Protein AF-A0A0F7CKR1-F1 (afdb_monomer_lite)

Organism: NCBI:txid1550241

Secondary structure (DSSP, 8-state):
---HHHHHHHHHHHHHHHHHTEETTEEEEEHHHHHTTT--HHHHHHHHHHHTTTSEEEEETTEEEEE--GGG----

Radius of gyration: 12.2 Å; chains: 1; bounding box: 37×20×31 Å

Foldseek 3Di:
DDDVVLLVVLLVVQVVQQVVQDDPQKGKDFQVVVVVVVDDPVSNVSNQVVCVVQFPWDDDPRMIITGRDPVSPPDD

pLDDT: mean 88.13, std 15.82, range [41.75, 97.94]

Sequence (76 aa):
MTNPFNLEILSRLILDLARRDIYNNVGRVFIKDLLDQGYTREEITAAITKLKSQYKIVVIGELIKVYFSRDSNVRV

Structure (mmCIF, N/CA/C/O backbone):
data_AF-A0A0F7CKR1-F1
#
_entry.id   AF-A0A0F7CKR1-F1
#
loop_
_atom_site.group_PDB
_atom_site.id
_atom_site.type_symbol
_atom_site.label_atom_id
_atom_site.label_alt_id
_atom_site.label_comp_id
_atom_site.label_asym_id
_atom_site.label_entity_id
_atom_site.label_seq_id
_atom_site.pdbx_PDB_ins_code
_atom_site.Cartn_x
_atom_site.Cartn_y
_atom_site.Cartn_z
_atom_site.occupancy
_atom_site.B_iso_or_equiv
_atom_site.auth_seq_id
_atom_site.auth_com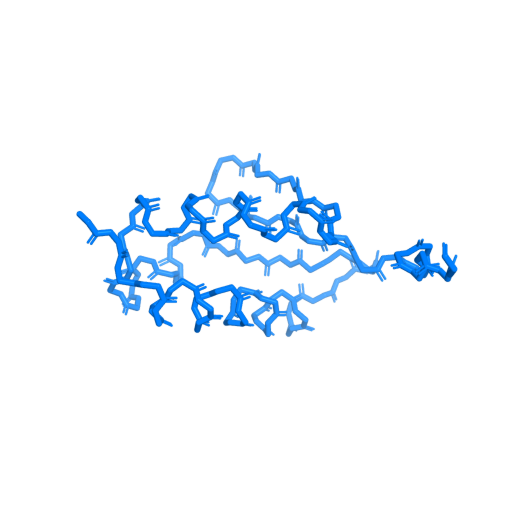p_id
_atom_site.auth_asym_id
_atom_site.auth_atom_id
_atom_site.pdbx_PDB_model_num
ATOM 1 N N . MET A 1 1 ? -9.108 3.411 18.273 1.00 51.94 1 MET A N 1
ATOM 2 C CA . MET A 1 1 ? -8.123 2.399 18.711 1.00 51.94 1 MET A CA 1
ATOM 3 C C . MET A 1 1 ? -7.989 1.385 17.593 1.00 51.94 1 MET A C 1
ATOM 5 O O . MET A 1 1 ? -8.950 0.680 17.327 1.00 51.94 1 MET A O 1
ATOM 9 N N . THR A 1 2 ? -6.862 1.365 16.888 1.00 57.12 2 THR A N 1
ATOM 10 C CA . THR A 1 2 ? -6.629 0.409 15.798 1.00 57.12 2 THR A CA 1
ATOM 11 C C . THR A 1 2 ? -6.249 -0.939 16.402 1.00 57.12 2 THR A C 1
ATOM 13 O O . THR A 1 2 ? -5.311 -1.004 17.196 1.00 57.12 2 THR A O 1
ATOM 16 N N . ASN A 1 3 ? -6.985 -2.005 16.081 1.00 67.06 3 ASN A N 1
ATOM 17 C CA . ASN A 1 3 ? -6.681 -3.343 16.586 1.00 67.06 3 ASN A CA 1
ATOM 18 C C . ASN A 1 3 ? -5.321 -3.806 16.008 1.00 67.06 3 ASN A C 1
ATOM 20 O O . ASN A 1 3 ? -5.186 -3.855 14.783 1.00 67.06 3 ASN A O 1
ATOM 24 N N . PRO A 1 4 ? -4.311 -4.144 16.833 1.00 63.75 4 PRO A N 1
ATOM 25 C CA . PRO A 1 4 ? -2.980 -4.526 16.349 1.00 63.75 4 PRO A CA 1
ATOM 26 C C . PRO A 1 4 ? -2.996 -5.747 15.416 1.00 63.75 4 PRO A C 1
ATOM 28 O O . PRO A 1 4 ? -2.146 -5.848 14.534 1.00 63.75 4 PRO A O 1
ATOM 31 N N . PHE A 1 5 ? -3.989 -6.634 15.546 1.00 65.81 5 PHE A N 1
ATOM 32 C CA . PHE A 1 5 ? -4.174 -7.769 14.640 1.00 65.81 5 PHE A CA 1
ATOM 33 C C . PHE A 1 5 ? -4.560 -7.326 13.217 1.00 65.81 5 PHE A C 1
ATOM 35 O O . PHE A 1 5 ? -4.009 -7.829 12.237 1.00 65.81 5 PHE A O 1
ATOM 42 N N . ASN A 1 6 ? -5.431 -6.318 13.095 1.00 82.25 6 ASN A N 1
ATOM 43 C CA . ASN A 1 6 ? -5.836 -5.765 11.798 1.00 82.25 6 ASN A CA 1
ATOM 44 C C . ASN A 1 6 ? -4.659 -5.097 11.081 1.00 82.25 6 ASN A C 1
ATOM 46 O O . ASN A 1 6 ? -4.558 -5.170 9.858 1.00 82.25 6 ASN A O 1
ATOM 50 N N . LEU A 1 7 ? -3.747 -4.480 11.838 1.00 90.19 7 LEU A N 1
ATOM 51 C CA . LEU A 1 7 ? -2.600 -3.769 11.282 1.00 90.19 7 LEU A CA 1
ATOM 52 C C . LEU A 1 7 ? -1.609 -4.707 10.576 1.00 90.19 7 LEU A C 1
ATOM 54 O O . LEU A 1 7 ? -1.130 -4.380 9.489 1.00 90.19 7 LEU A O 1
ATOM 58 N N . GLU A 1 8 ? -1.297 -5.861 11.170 1.00 92.06 8 GLU A N 1
ATOM 59 C CA . GLU A 1 8 ? -0.406 -6.855 10.550 1.00 92.06 8 GLU A CA 1
ATOM 60 C C . GLU A 1 8 ? -1.026 -7.461 9.292 1.00 92.06 8 GLU A C 1
ATOM 62 O O . GLU A 1 8 ? -0.364 -7.569 8.256 1.00 92.06 8 GLU A O 1
ATOM 67 N N . ILE A 1 9 ? -2.316 -7.801 9.360 1.00 94.00 9 ILE A N 1
ATOM 68 C CA . ILE A 1 9 ? -3.055 -8.359 8.225 1.00 94.00 9 ILE A CA 1
ATOM 69 C C . ILE A 1 9 ? -3.073 -7.367 7.066 1.00 94.00 9 ILE A C 1
ATOM 71 O O . ILE A 1 9 ? -2.708 -7.733 5.950 1.00 94.00 9 ILE A O 1
ATOM 75 N N . LEU A 1 10 ? -3.428 -6.107 7.329 1.00 96.12 10 LEU A N 1
ATOM 76 C CA . LEU A 1 10 ? -3.478 -5.073 6.300 1.00 96.12 10 LEU A CA 1
ATOM 77 C C . LEU A 1 10 ? -2.092 -4.791 5.710 1.00 96.12 10 LEU A C 1
ATOM 79 O O . LEU A 1 10 ? -1.949 -4.645 4.499 1.00 96.12 10 LEU A O 1
ATOM 83 N N . SER A 1 11 ? -1.050 -4.774 6.542 1.00 96.25 11 SER A N 1
ATOM 84 C CA . SER A 1 11 ? 0.327 -4.593 6.072 1.00 96.25 11 SER A CA 1
ATOM 85 C C . SER A 1 11 ? 0.744 -5.712 5.116 1.00 96.25 11 SER A C 1
ATOM 87 O O . SER A 1 11 ? 1.300 -5.449 4.050 1.00 96.25 11 SER A O 1
ATOM 89 N N . ARG A 1 12 ? 0.432 -6.967 5.460 1.00 96.12 12 ARG A N 1
ATOM 90 C CA . ARG A 1 12 ? 0.704 -8.122 4.599 1.00 96.12 12 ARG A CA 1
ATOM 91 C C . ARG A 1 12 ? -0.114 -8.075 3.311 1.00 96.12 12 ARG A C 1
ATOM 93 O O . ARG A 1 12 ? 0.446 -8.290 2.241 1.00 96.12 12 ARG A O 1
ATOM 100 N N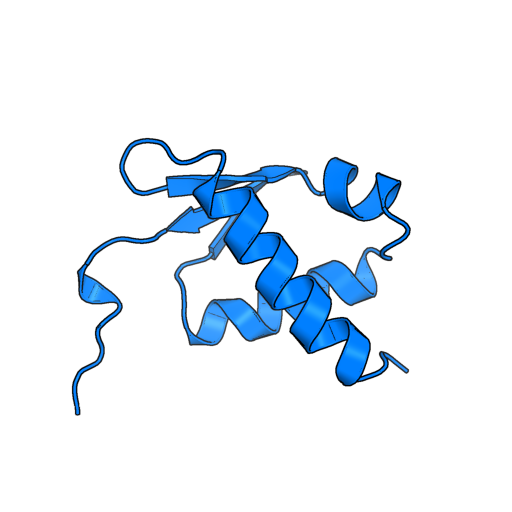 . LEU A 1 13 ? -1.395 -7.725 3.406 1.00 96.25 13 LEU A N 1
ATOM 101 C CA . LEU A 1 13 ? -2.276 -7.568 2.254 1.00 96.25 13 LEU A CA 1
ATOM 102 C C . LEU A 1 13 ? -1.737 -6.521 1.270 1.00 96.25 13 LEU A C 1
ATOM 104 O O . LEU A 1 13 ? -1.667 -6.797 0.076 1.00 96.25 13 LEU A O 1
ATOM 108 N N . ILE A 1 14 ? -1.299 -5.354 1.755 1.00 97.06 14 ILE A N 1
ATOM 109 C CA . ILE A 1 14 ? -0.687 -4.313 0.914 1.00 97.06 14 ILE A CA 1
ATOM 110 C C . ILE A 1 14 ? 0.530 -4.869 0.168 1.00 97.06 14 ILE A C 1
ATOM 112 O O . ILE A 1 14 ? 0.669 -4.639 -1.030 1.00 97.06 14 ILE A O 1
ATOM 116 N N . LEU A 1 15 ? 1.408 -5.617 0.843 1.00 97.06 15 LEU A N 1
ATOM 117 C CA . LEU A 1 15 ? 2.575 -6.219 0.193 1.00 97.06 15 LEU A CA 1
ATOM 118 C C . LEU A 1 15 ? 2.182 -7.274 -0.849 1.00 97.06 15 LEU A C 1
ATOM 120 O O . LEU A 1 15 ? 2.787 -7.317 -1.919 1.00 97.06 15 LEU A O 1
ATOM 124 N N . ASP A 1 16 ? 1.181 -8.104 -0.560 1.00 96.69 16 ASP A N 1
ATOM 125 C CA . ASP A 1 16 ? 0.708 -9.142 -1.477 1.00 96.69 16 ASP A CA 1
ATOM 126 C C . ASP A 1 16 ? 0.046 -8.533 -2.722 1.00 96.69 16 ASP A C 1
ATOM 128 O O . ASP A 1 16 ? 0.344 -8.956 -3.840 1.00 96.69 16 ASP A O 1
ATOM 132 N N . LEU A 1 17 ? -0.782 -7.495 -2.558 1.00 96.50 17 LEU A N 1
ATOM 133 C CA . LEU A 1 17 ? -1.352 -6.733 -3.675 1.00 96.50 17 LEU A CA 1
ATOM 134 C C . LEU A 1 17 ? -0.251 -6.043 -4.492 1.00 96.50 17 LEU A C 1
ATOM 136 O O . LEU A 1 17 ? -0.218 -6.180 -5.713 1.00 96.50 17 LEU A O 1
ATOM 140 N N . ALA A 1 18 ? 0.711 -5.398 -3.827 1.00 96.81 18 ALA A N 1
ATOM 141 C CA . ALA A 1 18 ? 1.828 -4.732 -4.493 1.00 96.81 18 ALA A CA 1
ATOM 142 C C . ALA A 1 18 ? 2.696 -5.709 -5.301 1.00 96.81 18 ALA A C 1
ATOM 144 O O . ALA A 1 18 ? 3.203 -5.354 -6.361 1.00 96.81 18 ALA A O 1
ATOM 145 N N . ARG A 1 19 ? 2.893 -6.940 -4.813 1.00 95.38 19 ARG A N 1
ATOM 146 C CA . ARG A 1 19 ? 3.639 -7.986 -5.532 1.00 95.38 19 ARG A CA 1
ATOM 147 C C . ARG A 1 19 ? 2.888 -8.521 -6.746 1.00 95.38 19 ARG A C 1
ATOM 149 O O . ARG A 1 19 ? 3.538 -8.941 -7.698 1.00 95.38 19 ARG A O 1
ATOM 156 N N . ARG A 1 20 ? 1.551 -8.529 -6.709 1.00 94.88 20 ARG A N 1
ATOM 157 C CA . ARG A 1 20 ? 0.715 -8.941 -7.847 1.00 94.88 20 ARG A CA 1
ATOM 158 C C . ARG A 1 20 ? 0.787 -7.929 -8.989 1.00 94.88 20 ARG A C 1
ATOM 160 O O . ARG A 1 20 ? 0.897 -8.347 -10.135 1.00 94.88 20 ARG A O 1
ATOM 167 N N . ASP A 1 21 ? 0.777 -6.634 -8.676 1.00 93.38 21 ASP A 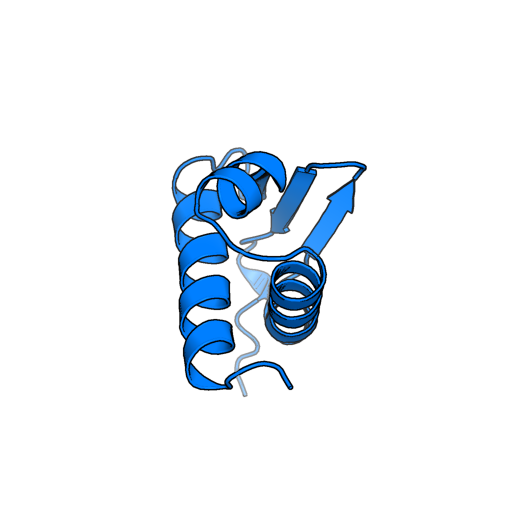N 1
ATOM 168 C CA . ASP A 1 21 ? 0.917 -5.548 -9.658 1.00 93.38 21 ASP A CA 1
ATOM 169 C C . ASP A 1 21 ? 2.317 -4.910 -9.600 1.00 93.38 21 ASP A C 1
ATOM 171 O O . ASP A 1 21 ? 2.499 -3.746 -9.225 1.00 93.38 21 ASP A O 1
ATOM 175 N N . ILE A 1 22 ? 3.339 -5.714 -9.917 1.00 94.81 22 ILE A N 1
ATOM 176 C CA . ILE A 1 22 ? 4.742 -5.291 -9.907 1.00 94.81 22 ILE A CA 1
ATOM 177 C C . ILE A 1 22 ? 5.260 -5.003 -11.319 1.00 94.81 22 ILE A C 1
ATOM 179 O O . ILE A 1 22 ? 5.160 -5.821 -12.229 1.00 94.81 22 ILE A O 1
ATOM 183 N N . TYR A 1 23 ? 5.900 -3.845 -11.486 1.00 91.44 23 TYR A N 1
ATOM 184 C CA . TYR A 1 23 ? 6.610 -3.479 -12.711 1.00 91.44 23 TYR A CA 1
ATOM 185 C C . TYR A 1 23 ? 7.927 -2.783 -12.365 1.00 91.44 23 TYR A C 1
ATOM 187 O O . TYR A 1 23 ? 7.941 -1.833 -11.581 1.00 91.44 23 TYR A O 1
ATOM 195 N N . ASN A 1 24 ? 9.047 -3.247 -12.931 1.00 91.75 24 ASN A N 1
ATOM 196 C CA . ASN A 1 24 ? 10.395 -2.734 -12.639 1.00 91.75 24 ASN A CA 1
ATOM 197 C C . ASN A 1 24 ? 10.714 -2.652 -11.130 1.00 91.75 24 ASN A C 1
ATOM 199 O O . ASN A 1 24 ? 11.221 -1.642 -10.647 1.00 91.75 24 ASN A O 1
ATOM 203 N N . ASN A 1 25 ? 10.403 -3.713 -10.375 1.00 92.94 25 ASN A N 1
ATOM 204 C CA . ASN A 1 25 ? 10.557 -3.791 -8.910 1.00 92.94 25 ASN A CA 1
ATOM 205 C C . ASN A 1 25 ? 9.736 -2.764 -8.111 1.00 92.94 25 ASN A C 1
ATOM 207 O O . ASN A 1 25 ? 9.985 -2.568 -6.921 1.00 92.94 25 ASN A O 1
ATOM 211 N N . VAL A 1 26 ? 8.758 -2.112 -8.739 1.00 95.81 26 VAL A N 1
ATOM 212 C CA . VAL A 1 26 ? 7.825 -1.206 -8.071 1.00 95.81 26 VAL A CA 1
ATOM 213 C C . VAL A 1 26 ? 6.444 -1.838 -8.100 1.00 95.81 26 VAL A C 1
ATOM 215 O O . VAL A 1 26 ? 5.823 -1.935 -9.157 1.00 95.81 26 VAL A O 1
ATOM 218 N N . GLY A 1 27 ? 5.989 -2.272 -6.930 1.00 97.19 27 GLY A N 1
ATOM 219 C CA . GLY A 1 27 ? 4.630 -2.729 -6.701 1.00 97.19 27 GLY A CA 1
ATOM 220 C C . GLY A 1 27 ? 3.672 -1.565 -6.505 1.00 97.19 27 GLY A C 1
ATOM 221 O O . GLY A 1 27 ? 4.059 -0.508 -5.993 1.00 97.19 27 GLY A O 1
ATOM 222 N N . ARG A 1 28 ? 2.426 -1.752 -6.923 1.00 97.25 28 ARG A N 1
ATOM 223 C CA . ARG A 1 28 ? 1.383 -0.725 -6.910 1.00 97.25 28 ARG A CA 1
ATOM 224 C C . ARG A 1 28 ? 0.137 -1.248 -6.212 1.00 97.25 28 ARG A C 1
ATOM 226 O O . ARG A 1 28 ? -0.241 -2.397 -6.390 1.00 97.25 28 ARG A O 1
ATOM 233 N N . VAL A 1 29 ? -0.479 -0.400 -5.396 1.00 97.94 29 VAL A N 1
ATOM 234 C CA . VAL A 1 29 ? -1.746 -0.696 -4.715 1.00 97.94 29 VAL A CA 1
ATOM 235 C C . VAL A 1 29 ? -2.594 0.559 -4.728 1.00 97.94 29 VAL A C 1
ATOM 237 O O . VAL A 1 29 ? -2.121 1.616 -4.303 1.00 97.94 29 VAL A O 1
ATOM 240 N N . PHE A 1 30 ? -3.836 0.468 -5.190 1.00 97.25 30 PHE A N 1
ATOM 241 C CA . PHE A 1 30 ? -4.764 1.583 -5.069 1.00 97.25 30 PHE A CA 1
ATOM 242 C C . PHE A 1 30 ? -5.383 1.583 -3.673 1.00 97.25 30 PHE A C 1
ATOM 244 O O . PHE A 1 30 ? -5.839 0.558 -3.174 1.00 97.25 30 PHE A O 1
ATOM 251 N N . ILE A 1 31 ? -5.427 2.754 -3.040 1.00 96.75 31 ILE A N 1
ATOM 252 C CA . ILE A 1 31 ? -6.091 2.944 -1.745 1.00 96.75 31 ILE A CA 1
ATOM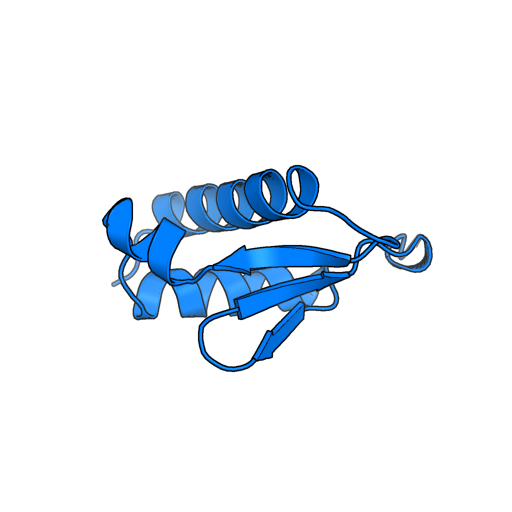 253 C C . ILE A 1 31 ? -7.564 2.543 -1.853 1.00 96.75 31 ILE A C 1
ATOM 255 O O . ILE A 1 31 ? -8.087 1.913 -0.939 1.00 96.75 31 ILE A O 1
ATOM 259 N N . LYS A 1 32 ? -8.204 2.826 -2.995 1.00 96.06 32 LYS A N 1
ATOM 260 C CA . LYS A 1 32 ? -9.582 2.413 -3.274 1.00 96.06 32 LYS A CA 1
ATOM 261 C C . LYS A 1 32 ? -9.793 0.903 -3.104 1.00 96.06 32 LYS A C 1
ATOM 263 O O . LYS A 1 32 ? -10.768 0.524 -2.474 1.00 96.06 32 LYS A O 1
ATOM 268 N N . ASP A 1 33 ? -8.860 0.061 -3.551 1.00 95.38 33 ASP A N 1
ATOM 269 C CA . ASP A 1 33 ? -8.987 -1.400 -3.423 1.00 95.38 33 ASP A CA 1
ATOM 270 C C . ASP A 1 33 ? -8.999 -1.856 -1.955 1.00 95.38 33 ASP A C 1
ATOM 272 O O . ASP A 1 33 ? -9.573 -2.893 -1.625 1.00 95.38 33 ASP A O 1
ATOM 276 N N . LEU A 1 34 ? -8.354 -1.094 -1.065 1.00 96.00 34 LEU A N 1
ATOM 277 C CA . LEU A 1 34 ? -8.351 -1.344 0.377 1.00 96.00 34 LEU A CA 1
ATOM 278 C C . LEU A 1 34 ? -9.629 -0.800 1.033 1.00 96.00 34 LEU A C 1
ATOM 280 O O . LEU A 1 34 ? -10.200 -1.457 1.900 1.00 96.00 34 LEU A O 1
ATOM 284 N N . LEU A 1 35 ? -10.104 0.370 0.598 1.00 95.25 35 LEU A N 1
ATOM 285 C CA . LEU A 1 35 ? -11.372 0.943 1.062 1.00 95.25 35 LEU A CA 1
ATOM 286 C C . LEU A 1 35 ? -12.565 0.055 0.678 1.00 95.25 35 LEU A C 1
ATOM 288 O O . LEU A 1 35 ? -13.429 -0.199 1.512 1.00 95.25 35 LEU A O 1
ATOM 292 N N . ASP A 1 36 ? -12.580 -0.472 -0.549 1.00 95.38 36 ASP A N 1
ATOM 293 C CA . ASP A 1 36 ? -13.623 -1.375 -1.055 1.00 95.38 36 ASP A CA 1
ATOM 294 C C . ASP A 1 36 ? -13.632 -2.722 -0.297 1.00 95.38 36 ASP A C 1
ATOM 296 O O . ASP A 1 36 ? -14.655 -3.403 -0.242 1.00 95.38 36 ASP A O 1
ATOM 300 N N . GLN A 1 37 ? -12.516 -3.087 0.348 1.00 92.38 37 GLN A N 1
ATOM 301 C CA . GLN A 1 37 ? -12.411 -4.233 1.263 1.00 92.38 37 GLN A CA 1
ATOM 302 C C . GLN A 1 37 ? -12.836 -3.915 2.707 1.00 92.38 37 GLN A C 1
ATOM 304 O O . GLN A 1 37 ? -12.817 -4.801 3.560 1.00 92.38 37 GLN A O 1
ATOM 309 N N . GLY A 1 38 ? -13.242 -2.674 2.988 1.00 94.31 38 GLY A N 1
ATOM 310 C CA . GLY A 1 38 ? -13.770 -2.246 4.283 1.00 94.31 38 GLY A CA 1
ATOM 311 C C . GLY A 1 38 ? -12.733 -1.678 5.255 1.00 94.31 38 GLY A C 1
ATOM 312 O O . GLY A 1 38 ? -13.087 -1.406 6.401 1.00 94.31 38 GLY A O 1
ATOM 313 N N . TYR A 1 39 ? -11.481 -1.476 4.831 1.00 94.62 39 TYR A N 1
ATOM 314 C CA . TYR A 1 39 ? -10.469 -0.829 5.672 1.00 94.62 39 TYR A CA 1
ATOM 315 C C . TYR A 1 39 ? -10.675 0.683 5.723 1.00 94.62 39 TYR A C 1
ATOM 317 O O . TYR A 1 39 ? -11.033 1.307 4.722 1.00 94.62 39 TYR A O 1
ATOM 325 N N . THR A 1 40 ? -10.393 1.303 6.868 1.00 94.69 40 THR A N 1
ATOM 326 C CA . THR A 1 40 ? -10.467 2.767 6.978 1.00 94.69 40 THR A CA 1
ATOM 327 C C . THR A 1 40 ? -9.177 3.447 6.520 1.00 94.69 40 THR A C 1
ATOM 329 O O . THR A 1 40 ? -8.098 2.846 6.469 1.00 94.69 40 THR A O 1
ATOM 332 N N . ARG A 1 41 ? -9.246 4.751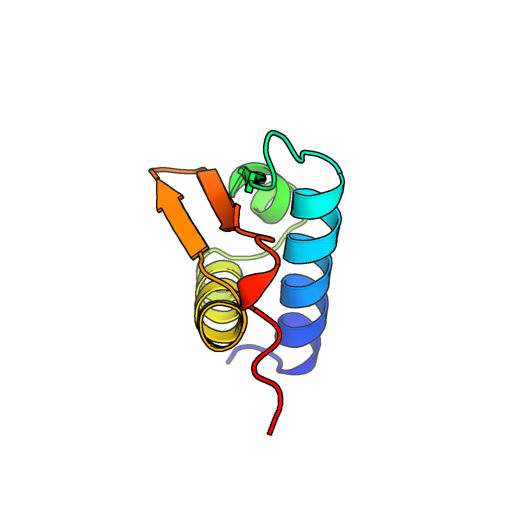 6.217 1.00 94.00 41 ARG A N 1
ATOM 333 C CA . ARG A 1 41 ? -8.049 5.533 5.858 1.00 94.00 41 ARG A CA 1
ATOM 334 C C . ARG A 1 41 ? -7.028 5.579 6.994 1.00 94.00 41 ARG A C 1
ATOM 336 O O . ARG A 1 41 ? -5.825 5.587 6.730 1.00 94.00 41 ARG A O 1
ATOM 343 N N . GLU A 1 42 ? -7.484 5.580 8.242 1.00 94.38 42 GLU A N 1
ATOM 344 C CA . GLU A 1 42 ? -6.630 5.560 9.431 1.00 94.38 42 GLU A CA 1
ATOM 345 C C . GLU A 1 42 ? -5.874 4.231 9.534 1.00 94.38 42 GLU A C 1
ATOM 347 O O . GLU A 1 42 ? -4.664 4.231 9.765 1.00 94.38 42 GLU A O 1
ATOM 352 N N . GLU A 1 43 ? -6.555 3.105 9.298 1.00 95.12 43 GLU A N 1
ATOM 353 C CA . GLU A 1 43 ? -5.941 1.773 9.261 1.00 95.12 43 GLU A CA 1
ATOM 354 C C . GLU A 1 43 ? -4.893 1.665 8.150 1.00 95.12 43 GLU A C 1
ATOM 356 O O . GLU A 1 43 ? -3.761 1.242 8.399 1.00 95.12 43 GLU A O 1
ATOM 361 N N . ILE A 1 44 ? -5.235 2.119 6.941 1.00 95.81 44 ILE A N 1
ATOM 362 C CA . ILE A 1 44 ? -4.328 2.129 5.785 1.00 95.81 44 ILE A CA 1
ATOM 363 C C . ILE A 1 44 ? -3.096 2.991 6.076 1.00 95.81 44 ILE A C 1
ATOM 365 O O . ILE A 1 44 ? -1.963 2.571 5.834 1.00 95.81 44 ILE A O 1
ATOM 369 N N . THR A 1 45 ? -3.290 4.178 6.652 1.00 95.44 45 THR A N 1
ATOM 370 C CA . THR A 1 45 ? -2.190 5.085 7.012 1.00 95.44 45 THR A CA 1
ATOM 371 C C . THR A 1 45 ? -1.274 4.467 8.067 1.00 95.44 45 THR A C 1
ATOM 373 O O . THR A 1 45 ? -0.047 4.556 7.948 1.00 95.44 45 THR A O 1
ATOM 376 N N . ALA A 1 46 ? -1.841 3.796 9.073 1.00 94.81 46 ALA A N 1
ATOM 377 C CA . ALA A 1 46 ? -1.070 3.088 10.088 1.00 94.81 46 ALA A CA 1
ATOM 378 C C . ALA A 1 46 ? -0.248 1.941 9.472 1.00 94.81 46 ALA A C 1
ATOM 380 O O . ALA A 1 46 ? 0.942 1.811 9.770 1.00 94.81 46 ALA A O 1
ATOM 381 N N . ALA A 1 47 ? -0.841 1.159 8.563 1.00 96.25 47 ALA A N 1
ATOM 382 C CA . ALA A 1 47 ? -0.159 0.062 7.873 1.00 96.25 47 ALA A CA 1
ATOM 383 C C . ALA A 1 47 ? 0.991 0.570 6.993 1.00 96.25 47 ALA A C 1
ATOM 385 O O . ALA A 1 47 ? 2.113 0.071 7.082 1.00 96.25 47 ALA A O 1
ATOM 386 N N . ILE A 1 48 ? 0.761 1.628 6.210 1.00 95.94 48 ILE A N 1
ATOM 387 C CA . ILE A 1 48 ? 1.807 2.285 5.412 1.00 95.94 48 ILE A CA 1
ATOM 388 C C . ILE A 1 48 ? 2.942 2.785 6.311 1.00 95.94 48 ILE A C 1
ATOM 390 O O . ILE A 1 48 ? 4.114 2.588 5.992 1.00 95.94 48 ILE A O 1
ATOM 394 N N . THR A 1 49 ? 2.608 3.425 7.434 1.00 95.12 49 THR A N 1
ATOM 395 C CA . THR A 1 49 ? 3.598 3.956 8.385 1.00 95.12 49 THR A CA 1
ATOM 396 C C . THR A 1 49 ? 4.474 2.843 8.948 1.00 95.12 49 THR A C 1
ATOM 398 O O . THR A 1 49 ? 5.694 2.983 8.973 1.00 95.12 49 THR A O 1
ATOM 401 N N . LYS A 1 50 ? 3.878 1.706 9.319 1.00 94.06 50 LYS A N 1
ATOM 402 C CA . LYS A 1 50 ? 4.620 0.516 9.742 1.00 94.06 50 LYS A CA 1
ATOM 403 C C . LYS A 1 50 ? 5.529 0.000 8.626 1.00 94.06 50 LYS A C 1
ATOM 405 O O . LYS A 1 50 ? 6.723 -0.190 8.849 1.00 94.06 50 LYS A O 1
ATOM 410 N N . LEU A 1 51 ? 4.998 -0.204 7.422 1.00 95.06 51 LEU A N 1
ATOM 411 C CA . LEU A 1 51 ? 5.749 -0.778 6.303 1.00 95.06 51 LEU A CA 1
ATOM 412 C C . LEU A 1 51 ? 6.918 0.109 5.839 1.00 95.06 51 LEU A C 1
ATOM 414 O O . LEU A 1 51 ? 7.927 -0.423 5.378 1.00 95.06 51 LEU A O 1
ATOM 418 N N . LYS A 1 52 ? 6.836 1.436 6.014 1.00 94.88 52 LYS A N 1
ATOM 419 C CA . LYS A 1 52 ? 7.939 2.374 5.727 1.00 94.88 52 LYS A CA 1
ATOM 420 C C . LYS A 1 52 ? 9.226 2.078 6.507 1.00 94.88 52 LYS A C 1
ATOM 422 O O . LYS A 1 52 ? 10.291 2.496 6.068 1.00 94.88 52 LYS A O 1
ATOM 427 N N . SER A 1 53 ? 9.143 1.364 7.633 1.00 91.94 53 SER A N 1
ATOM 428 C CA . SER A 1 53 ? 10.328 0.921 8.385 1.00 91.94 53 SER A CA 1
ATOM 429 C C . SER A 1 53 ? 11.136 -0.178 7.678 1.00 91.94 53 SER A C 1
ATOM 431 O O . SER A 1 53 ? 12.310 -0.352 7.979 1.00 91.94 53 SER A O 1
ATOM 433 N N . GLN A 1 54 ? 10.522 -0.911 6.743 1.00 91.31 54 GLN A N 1
ATOM 434 C CA . GLN A 1 54 ? 11.112 -2.087 6.085 1.00 91.31 54 GLN A CA 1
ATOM 435 C C . GLN A 1 54 ? 11.253 -1.904 4.572 1.00 91.31 54 GLN A C 1
ATOM 437 O O . GLN A 1 54 ? 12.133 -2.486 3.944 1.00 91.31 54 GLN A O 1
ATOM 442 N N . TYR A 1 55 ? 10.378 -1.095 3.978 1.00 94.25 55 TYR A N 1
ATOM 443 C CA . TYR A 1 55 ? 10.304 -0.878 2.543 1.00 94.25 55 TYR A CA 1
ATOM 444 C C . TYR A 1 55 ? 10.313 0.611 2.239 1.00 94.25 55 TYR A C 1
ATOM 446 O O . TYR A 1 55 ? 9.730 1.426 2.955 1.00 94.25 55 TYR A O 1
ATOM 454 N N . LYS A 1 56 ? 10.885 0.973 1.091 1.00 95.12 56 LYS A N 1
ATOM 455 C CA . LYS A 1 56 ? 10.661 2.304 0.533 1.00 95.12 56 LYS A CA 1
ATOM 456 C C . LYS A 1 56 ? 9.233 2.363 -0.010 1.00 95.12 56 LYS A C 1
ATOM 458 O O . LYS A 1 56 ? 8.893 1.634 -0.942 1.00 95.12 56 LYS A O 1
ATOM 463 N N . ILE A 1 57 ? 8.412 3.242 0.566 1.00 96.44 57 ILE A N 1
ATOM 464 C CA . ILE A 1 57 ? 7.009 3.441 0.177 1.00 96.44 57 ILE A CA 1
ATOM 465 C C . ILE A 1 57 ? 6.756 4.902 -0.153 1.00 96.44 57 ILE A C 1
ATOM 467 O O . ILE A 1 57 ? 7.116 5.796 0.615 1.00 96.44 57 ILE A O 1
ATOM 471 N N . VAL A 1 58 ? 6.092 5.137 -1.281 1.00 96.44 58 VAL A N 1
ATOM 472 C CA . VAL A 1 58 ? 5.673 6.467 -1.735 1.00 96.44 58 VAL A CA 1
ATOM 473 C C . VAL A 1 58 ? 4.176 6.435 -2.002 1.00 96.44 58 VAL A C 1
ATOM 475 O O . VAL A 1 58 ? 3.696 5.529 -2.672 1.00 96.44 58 VAL A O 1
ATOM 478 N N . VAL A 1 59 ? 3.445 7.426 -1.503 1.00 96.44 59 VAL A N 1
ATOM 479 C CA . VAL A 1 59 ? 2.011 7.587 -1.775 1.00 96.44 59 VAL A CA 1
ATOM 480 C C . VAL A 1 59 ? 1.835 8.781 -2.705 1.00 96.44 59 VAL A C 1
ATOM 482 O O . VAL A 1 59 ? 2.383 9.848 -2.436 1.00 96.44 59 VAL A O 1
ATOM 485 N N . ILE A 1 60 ? 1.119 8.596 -3.813 1.00 94.88 60 ILE A N 1
ATOM 486 C CA . ILE A 1 60 ? 0.828 9.636 -4.806 1.00 94.88 60 ILE A CA 1
ATOM 487 C C . ILE A 1 60 ? -0.678 9.623 -5.057 1.00 94.88 60 ILE A C 1
ATOM 489 O O . ILE A 1 60 ? -1.185 8.719 -5.720 1.00 94.88 60 ILE A O 1
ATOM 493 N N . GLY A 1 61 ? -1.392 10.612 -4.516 1.00 94.12 61 GLY A N 1
ATOM 494 C CA . GLY A 1 61 ? -2.855 10.613 -4.529 1.00 94.12 61 GLY A CA 1
ATOM 495 C C . GLY A 1 61 ? -3.405 9.338 -3.883 1.00 94.12 61 GLY A C 1
ATOM 496 O O . GLY A 1 61 ? -3.079 9.033 -2.740 1.00 94.12 61 GLY A O 1
ATOM 497 N N . GLU A 1 62 ? -4.180 8.570 -4.647 1.00 95.06 62 GLU A N 1
ATOM 498 C CA . GLU A 1 62 ? -4.794 7.305 -4.217 1.00 95.06 62 GLU A CA 1
ATOM 499 C C . GLU A 1 62 ? -3.948 6.063 -4.561 1.00 95.06 62 GLU A C 1
ATOM 501 O O . GLU A 1 62 ? -4.443 4.940 -4.502 1.00 95.06 62 GLU A O 1
ATOM 506 N N . LEU A 1 63 ? -2.677 6.237 -4.940 1.00 96.88 63 LEU A N 1
ATOM 507 C CA . LEU A 1 63 ? -1.773 5.146 -5.306 1.00 96.88 63 LEU A CA 1
ATOM 508 C C . LEU A 1 63 ? -0.635 4.999 -4.291 1.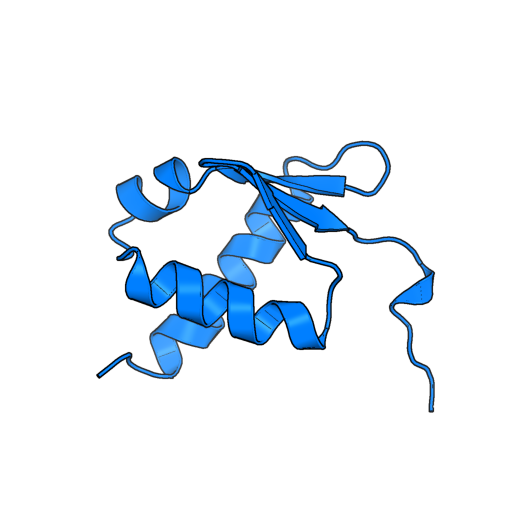00 96.88 63 LEU A C 1
ATOM 510 O O . LEU A 1 63 ? 0.141 5.929 -4.065 1.00 96.88 63 LEU A O 1
ATOM 514 N N . ILE A 1 64 ? -0.475 3.796 -3.753 1.00 97.75 64 ILE A N 1
ATOM 515 C CA . ILE A 1 64 ? 0.658 3.383 -2.927 1.00 97.75 64 ILE A CA 1
ATOM 516 C C . ILE A 1 64 ? 1.670 2.673 -3.830 1.00 97.75 64 ILE A C 1
ATOM 518 O O . ILE A 1 64 ? 1.342 1.712 -4.523 1.00 97.75 64 ILE A O 1
ATOM 522 N N . LYS A 1 65 ? 2.919 3.135 -3.812 1.00 97.69 65 LYS A N 1
ATOM 523 C CA . LYS A 1 65 ? 4.058 2.500 -4.482 1.00 97.69 65 LYS A CA 1
ATOM 524 C C . LYS A 1 65 ? 4.966 1.852 -3.451 1.00 97.69 65 LYS A C 1
ATOM 526 O O . LYS A 1 65 ? 5.443 2.538 -2.548 1.00 97.69 65 LYS A O 1
ATOM 531 N N . VAL A 1 66 ? 5.256 0.569 -3.631 1.00 97.38 66 VAL A N 1
ATOM 532 C CA . VAL A 1 66 ? 6.175 -0.213 -2.795 1.00 97.38 66 VAL A CA 1
ATOM 533 C C . VAL A 1 66 ? 7.384 -0.602 -3.637 1.00 97.38 66 VAL A C 1
ATOM 535 O O . VAL A 1 66 ? 7.243 -1.239 -4.676 1.00 97.38 66 VAL A O 1
ATOM 538 N N . TYR A 1 67 ? 8.581 -0.206 -3.220 1.00 95.50 67 TYR A N 1
ATOM 539 C CA . TYR A 1 67 ? 9.811 -0.504 -3.950 1.00 95.50 67 TYR A CA 1
ATOM 540 C C . TYR A 1 67 ? 10.461 -1.759 -3.356 1.00 95.50 67 TYR A C 1
ATOM 542 O O . TYR A 1 67 ? 10.876 -1.752 -2.201 1.00 95.50 67 TYR A O 1
ATOM 550 N N . PHE A 1 68 ? 10.577 -2.816 -4.162 1.00 91.62 68 PHE A N 1
ATOM 551 C CA . PHE A 1 68 ? 11.131 -4.124 -3.786 1.00 91.62 68 PHE A CA 1
ATOM 552 C C . PHE A 1 68 ? 12.596 -4.320 -4.225 1.00 91.62 68 PHE A C 1
ATOM 554 O O . PHE A 1 68 ? 13.054 -5.454 -4.356 1.00 91.62 68 PHE A O 1
ATOM 561 N N . SER A 1 69 ? 13.335 -3.240 -4.510 1.00 79.81 69 SER A N 1
ATOM 562 C CA . SER A 1 69 ? 14.734 -3.340 -4.959 1.00 79.81 69 SER A CA 1
ATOM 563 C C . SER A 1 69 ? 15.607 -4.122 -3.965 1.00 79.81 69 SER A C 1
ATOM 565 O O . SER A 1 69 ? 15.415 -4.043 -2.753 1.00 79.81 69 SER A O 1
ATOM 567 N N . ARG A 1 70 ? 16.596 -4.856 -4.493 1.00 55.53 70 ARG A N 1
ATOM 568 C CA . ARG A 1 70 ? 17.438 -5.837 -3.779 1.00 55.53 70 ARG A CA 1
ATOM 569 C C . ARG A 1 70 ? 18.275 -5.291 -2.611 1.00 55.53 70 ARG A C 1
ATOM 571 O O . ARG A 1 70 ? 18.796 -6.105 -1.855 1.00 55.53 70 ARG A O 1
ATOM 578 N N . ASP A 1 71 ? 18.364 -3.978 -2.419 1.00 51.75 71 ASP A N 1
ATOM 579 C CA . ASP A 1 71 ? 19.103 -3.374 -1.297 1.00 51.75 71 ASP A CA 1
ATOM 580 C C . ASP A 1 71 ? 18.324 -3.326 0.027 1.00 51.75 71 ASP A C 1
ATOM 582 O O . ASP A 1 71 ? 18.866 -2.921 1.048 1.00 51.75 71 ASP A O 1
ATOM 586 N N . SER A 1 72 ? 17.068 -3.786 0.067 1.00 48.66 72 SER A N 1
ATOM 587 C CA . SER A 1 72 ? 16.323 -3.897 1.333 1.00 48.66 72 SER A CA 1
ATOM 588 C C . SER A 1 72 ? 16.747 -5.092 2.201 1.00 48.66 72 SER A C 1
ATOM 590 O O . SER A 1 72 ? 16.226 -5.260 3.300 1.00 48.66 72 SER A O 1
ATOM 592 N N . ASN A 1 73 ? 17.719 -5.899 1.757 1.00 42.50 73 ASN A N 1
ATOM 593 C CA . ASN A 1 73 ? 18.475 -6.774 2.652 1.00 42.50 73 ASN A CA 1
ATOM 594 C C . ASN A 1 73 ? 19.487 -5.920 3.427 1.00 42.50 73 ASN A C 1
ATOM 596 O O . ASN A 1 73 ? 20.685 -5.938 3.143 1.00 42.50 73 ASN A O 1
ATOM 600 N N . VAL A 1 74 ? 19.004 -5.203 4.443 1.00 46.03 74 VAL A N 1
ATOM 601 C CA . VAL A 1 74 ? 19.859 -4.845 5.576 1.00 46.03 74 VAL A CA 1
ATOM 602 C C . VAL A 1 74 ? 20.221 -6.168 6.250 1.00 46.03 74 VAL A C 1
ATOM 604 O O . VAL A 1 74 ? 19.482 -6.714 7.066 1.00 46.03 74 VAL A O 1
ATOM 607 N N . ARG A 1 75 ? 21.321 -6.756 5.777 1.00 44.59 75 ARG A N 1
ATOM 608 C CA . ARG A 1 75 ? 22.097 -7.726 6.534 1.00 44.59 75 ARG A CA 1
ATOM 609 C C . ARG A 1 75 ? 22.833 -6.956 7.628 1.00 44.59 75 ARG A C 1
ATOM 611 O O . ARG A 1 75 ? 23.383 -5.901 7.323 1.00 44.59 75 ARG A O 1
ATOM 618 N N . VAL A 1 76 ? 22.875 -7.609 8.794 1.00 41.75 76 VAL A N 1
ATOM 619 C CA . VAL A 1 76 ? 23.602 -7.339 10.052 1.00 41.75 76 VAL A CA 1
ATOM 620 C C . VAL A 1 76 ? 23.163 -6.142 10.887 1.00 41.75 76 VAL A C 1
ATOM 622 O O . VAL A 1 76 ? 23.224 -4.994 10.409 1.00 41.75 76 VAL A O 1
#